Protein AF-A0A1F5UXV9-F1 (afdb_monomer)

Solvent-accessible surface area (backbone atoms only — not comparable to full-atom values): 3980 Å² total; per-residue (Å²): 132,85,76,78,79,85,76,82,72,81,60,69,71,64,55,60,67,67,58,60,50,76,47,75,34,81,73,70,49,72,37,40,46,96,46,92,93,46,70,59,68,44,78,45,80,53,98,89,50,76,47,45,29,45,54,88,72,72,115

pLDDT: mean 84.69, std 13.74, range [40.31, 95.31]

Mean predicted aligned error: 6.93 Å

Secondary structure (DSSP, 8-state):
----GGGS---HHHHHHHS-EEEE-TTS-EEEET-TTPPPEEEEE-SS-EEEEEGGGT-

Radius of gyration: 15.03 Å; Cα contacts (8 Å, |Δi|>4): 61; chains: 1; bounding box: 43×23×38 Å

Foldseek 3Di:
DPDPPPPPDDDVVVVLVVQAAWDQFPVRDIAGPPDPPGFDWDWDDDPPDIGIDGPVVVD

Sequence (59 aa):
MKKNRKTAYKKVEELKKILTGKYLLDCGHKVTFKHNFSNNVVIINYKNEVKIICMDCYD

Structure (mmCIF, N/CA/C/O backbone):
data_AF-A0A1F5UXV9-F1
#
_entry.id   AF-A0A1F5UXV9-F1
#
loop_
_atom_site.group_PDB
_atom_site.id
_atom_site.type_symbol
_atom_site.label_atom_id
_atom_site.label_alt_id
_atom_site.label_comp_id
_atom_site.label_asym_id
_atom_site.label_entity_id
_atom_site.label_seq_id
_atom_site.pdbx_PDB_ins_code
_atom_site.Cartn_x
_atom_site.Cartn_y
_atom_site.Cartn_z
_atom_site.occupancy
_atom_site.B_iso_or_equiv
_atom_site.auth_seq_id
_atom_site.auth_comp_id
_atom_site.auth_asym_id
_atom_site.auth_atom_id
_atom_site.pdbx_PDB_model_num
ATOM 1 N N . MET A 1 1 ? -28.383 8.408 22.740 1.00 40.31 1 MET A N 1
ATOM 2 C CA . MET A 1 1 ? -27.098 7.680 22.895 1.00 40.31 1 MET A CA 1
ATOM 3 C C . MET A 1 1 ? -26.147 8.033 21.754 1.00 40.31 1 MET A C 1
ATOM 5 O O . MET A 1 1 ? -26.368 7.598 20.630 1.00 40.31 1 MET A O 1
ATOM 9 N N . LYS A 1 2 ? -25.093 8.825 22.007 1.00 48.88 2 LYS A N 1
ATOM 10 C CA . LYS A 1 2 ? -23.998 9.009 21.037 1.00 48.88 2 LYS A CA 1
ATOM 11 C C . LYS A 1 2 ? -23.172 7.717 21.018 1.00 48.88 2 LYS A C 1
ATOM 13 O O . LYS A 1 2 ? -22.378 7.489 21.923 1.00 48.88 2 LYS A O 1
ATOM 18 N N . LYS A 1 3 ? -23.402 6.844 20.026 1.00 53.59 3 LYS A N 1
ATOM 19 C CA . LYS A 1 3 ? -22.562 5.658 19.782 1.00 53.59 3 LYS A CA 1
ATOM 20 C C . LYS A 1 3 ? -21.108 6.120 19.665 1.00 53.59 3 LYS A C 1
ATOM 22 O O . LYS A 1 3 ? -20.782 6.953 18.823 1.00 53.59 3 LYS A O 1
ATOM 27 N N . ASN A 1 4 ? -20.268 5.615 20.557 1.00 54.66 4 ASN A N 1
ATOM 28 C CA . ASN A 1 4 ? -18.864 5.967 20.705 1.00 54.66 4 ASN A CA 1
ATOM 29 C C . ASN A 1 4 ? -18.096 5.517 19.439 1.00 54.66 4 ASN A C 1
ATOM 31 O O . ASN A 1 4 ? -17.685 4.368 19.336 1.00 54.66 4 ASN A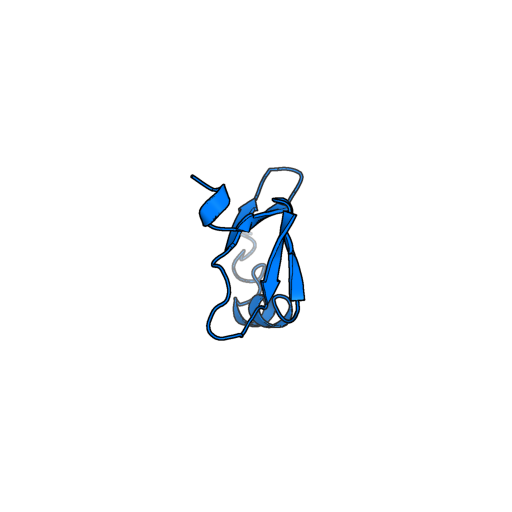 O 1
ATOM 35 N N . ARG A 1 5 ? -17.947 6.394 18.433 1.00 55.25 5 ARG A N 1
ATOM 36 C CA . ARG A 1 5 ? -17.34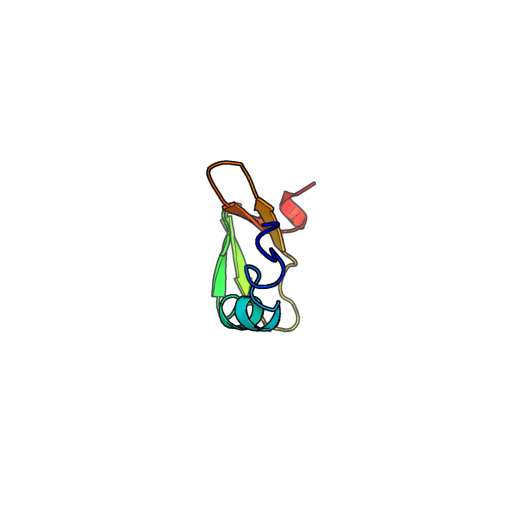4 6.097 17.106 1.00 55.25 5 ARG A CA 1
ATOM 37 C C . ARG A 1 5 ? -15.817 5.887 17.130 1.00 55.25 5 ARG A C 1
ATOM 39 O O . ARG A 1 5 ? -15.164 6.014 16.101 1.00 55.25 5 ARG A O 1
ATOM 46 N N . LYS A 1 6 ? -15.218 5.602 18.288 1.00 53.91 6 LYS A N 1
ATOM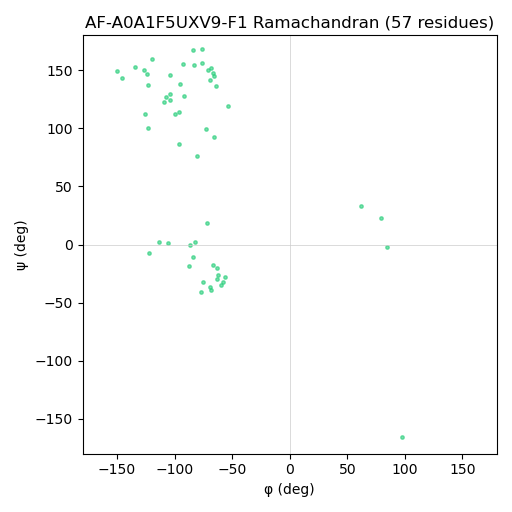 47 C CA . LYS A 1 6 ? -13.754 5.539 18.448 1.00 53.91 6 LYS A CA 1
ATOM 48 C C . LYS A 1 6 ? -13.134 4.170 18.122 1.00 53.91 6 LYS A C 1
ATOM 50 O O . LYS A 1 6 ? -11.919 4.049 18.189 1.00 53.91 6 LYS A O 1
ATOM 55 N N . THR A 1 7 ? -13.921 3.159 17.744 1.00 59.81 7 THR A N 1
ATOM 56 C CA . THR A 1 7 ? -13.435 1.772 17.562 1.00 59.81 7 THR A CA 1
ATOM 57 C C . THR A 1 7 ? -13.462 1.246 16.122 1.00 59.81 7 THR A C 1
ATOM 59 O O . THR A 1 7 ? -13.109 0.094 15.899 1.00 59.81 7 THR A O 1
ATOM 62 N N . ALA A 1 8 ? -13.857 2.051 15.129 1.00 76.62 8 ALA A N 1
ATOM 63 C CA . ALA A 1 8 ? -14.034 1.565 13.753 1.00 76.62 8 ALA A CA 1
ATOM 64 C 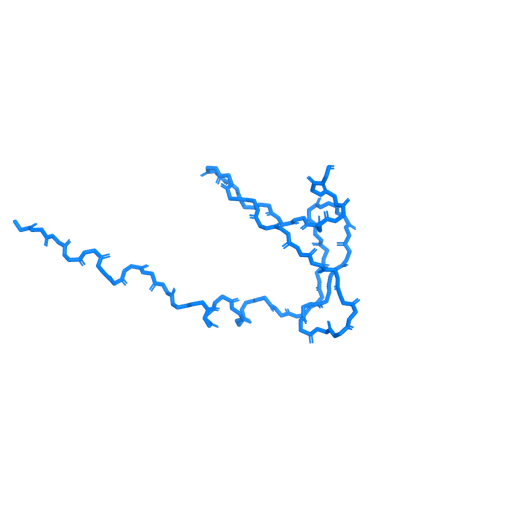C . ALA A 1 8 ? -12.741 1.517 12.912 1.00 76.62 8 ALA A C 1
ATOM 66 O O . ALA A 1 8 ? -12.743 0.953 11.820 1.00 76.62 8 ALA A O 1
ATOM 67 N N . TYR A 1 9 ? -11.643 2.105 13.394 1.00 82.75 9 TYR A N 1
ATOM 68 C CA . TYR A 1 9 ? -10.403 2.225 12.629 1.00 82.75 9 TYR A CA 1
ATOM 69 C C . TYR A 1 9 ? -9.359 1.226 13.120 1.00 82.75 9 TYR A C 1
ATOM 71 O O . TYR A 1 9 ? -8.996 1.206 14.298 1.00 82.75 9 TYR A O 1
ATOM 79 N N . LYS A 1 10 ? -8.848 0.407 12.197 1.00 90.31 10 LYS A N 1
ATOM 80 C CA . LYS A 1 10 ? -7.662 -0.417 12.446 1.00 90.31 10 LYS A CA 1
ATOM 81 C C . LYS A 1 10 ? -6.420 0.477 12.522 1.00 90.31 10 LYS A C 1
ATOM 83 O O . LYS A 1 10 ? -6.358 1.527 11.886 1.00 90.31 10 LYS A O 1
ATOM 88 N N . LYS A 1 11 ? -5.420 0.054 13.298 1.00 92.19 11 LYS A N 1
ATOM 89 C CA . LYS A 1 11 ? -4.121 0.741 13.369 1.00 92.19 11 LYS A CA 1
ATOM 90 C C . LYS A 1 11 ? -3.368 0.598 12.043 1.00 92.19 11 LYS A C 1
ATOM 92 O O . LYS A 1 11 ? -3.496 -0.422 11.372 1.00 92.19 11 LYS A O 1
ATOM 97 N N . VAL A 1 12 ? -2.515 1.574 11.722 1.00 90.06 12 VAL A N 1
ATOM 98 C CA . VAL A 1 12 ? -1.686 1.574 10.498 1.00 90.06 12 VAL A CA 1
ATOM 99 C C . VAL A 1 12 ? -0.797 0.330 10.365 1.00 90.06 12 VAL A C 1
ATOM 101 O O . VAL A 1 12 ? -0.523 -0.123 9.258 1.00 90.06 12 VAL A O 1
ATOM 104 N N . GLU A 1 13 ? -0.405 -0.278 11.485 1.00 92.06 13 GLU A N 1
ATOM 105 C CA . GLU A 1 13 ? 0.377 -1.519 11.510 1.00 92.06 13 GLU A CA 1
ATOM 106 C C . GLU A 1 13 ? -0.322 -2.676 10.781 1.00 92.06 13 GLU A C 1
ATOM 108 O O . GLU A 1 13 ? 0.342 -3.494 10.149 1.00 92.06 13 GLU A O 1
ATOM 113 N N . GLU A 1 14 ? -1.657 -2.715 10.795 1.00 92.06 14 GLU A N 1
ATOM 114 C CA . GLU A 1 14 ? -2.426 -3.715 10.048 1.00 92.06 14 GLU A CA 1
ATOM 115 C C . GLU A 1 14 ? -2.324 -3.484 8.536 1.00 92.06 14 GLU A C 1
ATOM 117 O O . GLU A 1 14 ? -2.198 -4.438 7.774 1.00 92.06 14 GLU A O 1
ATOM 122 N N . LEU A 1 15 ? -2.291 -2.225 8.091 1.00 89.50 15 LEU A N 1
ATOM 123 C CA . LEU A 1 15 ? -2.112 -1.887 6.677 1.00 89.50 15 LEU A CA 1
ATOM 124 C C . LEU A 1 15 ? -0.697 -2.238 6.185 1.00 89.50 15 LEU A C 1
ATOM 126 O O . LEU A 1 15 ? -0.535 -2.791 5.099 1.00 89.50 15 LEU A O 1
ATOM 130 N N . LYS A 1 16 ? 0.334 -2.013 7.011 1.00 90.06 16 LYS A N 1
ATOM 131 C CA . LYS A 1 16 ? 1.736 -2.372 6.703 1.00 90.06 16 LYS A CA 1
ATOM 132 C C . LYS A 1 16 ? 1.974 -3.879 6.544 1.00 90.06 16 LYS A C 1
ATOM 134 O O . LYS A 1 16 ? 2.995 -4.284 5.977 1.00 90.06 16 LYS A O 1
ATOM 139 N N . LYS A 1 17 ? 1.086 -4.723 7.079 1.00 90.31 17 LYS A N 1
ATOM 140 C CA . LYS A 1 17 ? 1.131 -6.179 6.864 1.00 90.31 17 LYS A CA 1
ATOM 141 C C . LYS A 1 17 ? 0.639 -6.562 5.470 1.00 90.31 17 LYS A C 1
ATOM 143 O O . LYS A 1 17 ? 1.158 -7.514 4.903 1.00 90.31 17 LYS A O 1
ATOM 148 N N . ILE A 1 18 ? -0.313 -5.805 4.924 1.00 89.50 18 ILE A N 1
ATOM 149 C CA . ILE A 1 18 ? -0.892 -6.028 3.593 1.00 89.50 18 ILE A CA 1
ATOM 150 C C . ILE A 1 18 ? 0.073 -5.535 2.503 1.00 89.50 18 ILE A C 1
ATOM 152 O O . ILE A 1 18 ? 0.276 -6.205 1.496 1.00 89.50 18 ILE A O 1
ATOM 156 N N . LEU A 1 19 ? 0.720 -4.386 2.724 1.00 87.44 19 LEU A N 1
ATOM 157 C CA . LEU A 1 19 ? 1.654 -3.771 1.774 1.00 87.44 19 LEU A CA 1
ATOM 158 C C . LEU A 1 19 ? 3.050 -4.420 1.849 1.00 87.44 19 LEU A C 1
ATOM 160 O O . LEU A 1 19 ? 3.986 -3.877 2.440 1.00 87.44 19 LEU A O 1
ATOM 164 N N . THR A 1 20 ? 3.185 -5.618 1.278 1.00 89.19 20 THR A N 1
ATOM 165 C CA . THR A 1 20 ? 4.438 -6.392 1.250 1.00 89.19 20 THR A CA 1
ATOM 166 C C . THR A 1 20 ? 4.574 -7.194 -0.042 1.00 89.19 20 THR A C 1
ATOM 168 O O . THR A 1 20 ? 3.582 -7.731 -0.525 1.00 89.19 20 THR A O 1
ATOM 171 N N . GLY A 1 21 ? 5.788 -7.329 -0.585 1.00 90.44 21 GLY A N 1
ATOM 172 C CA . GLY A 1 21 ? 6.044 -8.088 -1.817 1.00 90.44 21 GLY A CA 1
ATOM 173 C C . GLY A 1 21 ? 6.120 -7.223 -3.080 1.00 90.44 21 GLY A C 1
ATOM 174 O O . GLY A 1 21 ? 6.285 -6.005 -2.999 1.00 90.44 21 GLY A O 1
ATOM 175 N N . LYS A 1 22 ? 6.051 -7.874 -4.248 1.00 92.69 22 LYS A N 1
ATOM 176 C CA . LYS A 1 22 ? 6.186 -7.251 -5.574 1.00 92.69 22 LYS A CA 1
ATOM 177 C C . LYS A 1 22 ? 4.821 -7.120 -6.245 1.00 92.69 22 LYS A C 1
ATOM 179 O O . LYS A 1 22 ? 4.121 -8.121 -6.355 1.00 92.69 22 LYS A O 1
ATOM 184 N N . TYR A 1 23 ? 4.486 -5.929 -6.735 1.00 92.06 23 TYR A N 1
ATOM 185 C CA . TYR A 1 23 ? 3.212 -5.661 -7.411 1.00 92.06 23 TYR A CA 1
ATOM 186 C C . TYR A 1 23 ? 3.411 -4.861 -8.692 1.00 92.06 23 TYR A C 1
ATOM 188 O O . TYR A 1 23 ? 4.367 -4.091 -8.816 1.00 92.06 23 TYR A O 1
ATOM 196 N N . LEU A 1 24 ? 2.475 -5.042 -9.620 1.00 93.88 24 LEU A N 1
ATOM 197 C CA . LEU A 1 24 ? 2.231 -4.127 -10.726 1.00 93.88 24 LEU A CA 1
ATOM 198 C C . LEU A 1 24 ? 1.155 -3.129 -10.278 1.00 93.88 24 LEU A C 1
ATOM 200 O O . LEU A 1 24 ? 0.122 -3.545 -9.759 1.00 93.88 24 LEU A O 1
ATOM 204 N N . LEU A 1 25 ? 1.428 -1.839 -10.429 1.00 94.06 25 LEU A N 1
ATOM 205 C CA . LEU A 1 25 ? 0.530 -0.745 -10.058 1.00 94.06 25 LEU A CA 1
ATOM 206 C C . LEU A 1 25 ? -0.484 -0.449 -11.168 1.00 94.06 25 LEU A C 1
ATOM 208 O O . LEU A 1 25 ? -0.279 -0.850 -12.314 1.00 94.06 25 LEU A O 1
ATOM 212 N N . ASP A 1 26 ? -1.520 0.335 -10.857 1.00 95.31 26 ASP A N 1
ATOM 213 C CA . ASP A 1 26 ? -2.538 0.748 -11.838 1.00 95.31 26 ASP A CA 1
ATOM 214 C C . ASP A 1 26 ? -1.949 1.587 -12.984 1.00 95.31 26 ASP A C 1
ATOM 216 O O . ASP A 1 26 ?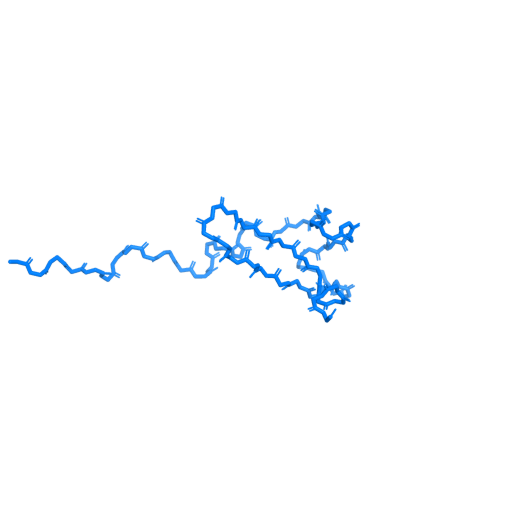 -2.460 1.572 -14.100 1.00 95.31 26 ASP A O 1
ATOM 220 N N . CYS A 1 27 ? -0.837 2.288 -12.738 1.00 94.25 27 CYS A N 1
ATOM 221 C CA . CYS A 1 27 ? -0.097 3.033 -13.761 1.00 94.25 27 CYS A CA 1
ATOM 222 C C . CYS A 1 27 ? 0.860 2.158 -14.599 1.00 94.25 27 CYS A C 1
ATOM 224 O O . CYS A 1 27 ? 1.600 2.683 -15.423 1.00 94.25 27 CYS A O 1
ATOM 226 N N . GLY A 1 28 ? 0.904 0.839 -14.370 1.00 93.81 28 GLY A N 1
ATOM 227 C CA . GLY A 1 28 ? 1.754 -0.106 -15.107 1.00 93.81 28 GLY A CA 1
ATOM 228 C C . GLY A 1 28 ? 3.197 -0.238 -14.600 1.00 93.81 28 GLY A C 1
ATOM 229 O O . GLY A 1 28 ? 3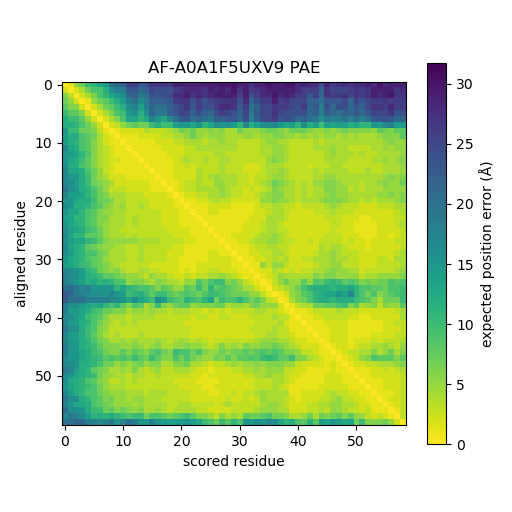.951 -1.073 -15.101 1.00 93.81 28 GLY A O 1
ATOM 230 N N . HIS A 1 29 ? 3.601 0.524 -13.580 1.00 92.81 29 HIS A N 1
ATOM 231 C CA . HIS A 1 29 ? 4.929 0.406 -12.970 1.00 92.81 29 HIS A CA 1
ATOM 232 C C . HIS A 1 29 ? 5.002 -0.707 -11.923 1.00 92.81 29 HIS A C 1
ATOM 234 O O . HIS A 1 29 ? 4.008 -1.080 -11.304 1.00 92.81 29 HIS A O 1
ATOM 240 N N . LYS A 1 30 ? 6.207 -1.241 -11.705 1.00 92.19 30 LYS A N 1
ATOM 241 C CA . LYS A 1 30 ? 6.460 -2.271 -10.692 1.00 92.19 30 LYS A CA 1
ATOM 242 C C . LYS A 1 30 ? 6.963 -1.634 -9.402 1.00 92.19 30 LYS A C 1
ATOM 244 O O . LYS A 1 30 ? 7.838 -0.774 -9.437 1.00 92.19 30 LYS A O 1
ATOM 249 N N . VAL A 1 31 ? 6.464 -2.115 -8.268 1.00 90.88 31 VAL A N 1
ATOM 250 C CA . VAL A 1 31 ? 6.957 -1.754 -6.932 1.00 90.88 31 VAL A CA 1
ATOM 251 C C . VAL A 1 31 ? 7.309 -3.011 -6.147 1.00 90.88 31 VAL A C 1
ATOM 253 O O . VAL A 1 31 ? 6.721 -4.074 -6.340 1.00 90.88 31 VAL A O 1
ATOM 256 N N . THR A 1 32 ? 8.285 -2.892 -5.255 1.00 92.56 32 THR A N 1
ATOM 257 C CA . THR A 1 32 ? 8.652 -3.906 -4.266 1.00 92.56 32 THR A CA 1
ATOM 258 C C . THR A 1 32 ? 8.568 -3.272 -2.883 1.00 92.56 32 THR A C 1
ATOM 260 O O . THR A 1 32 ? 9.468 -2.551 -2.458 1.00 92.56 32 THR A O 1
ATOM 263 N N . PHE A 1 33 ? 7.482 -3.531 -2.161 1.00 89.31 33 PHE A N 1
ATOM 264 C CA . PHE A 1 33 ? 7.313 -2.989 -0.815 1.00 89.31 33 PHE A CA 1
ATOM 265 C C . PHE A 1 33 ? 8.346 -3.579 0.155 1.00 89.31 33 PHE A C 1
ATOM 267 O O . PHE A 1 33 ? 8.682 -4.761 0.070 1.00 89.31 33 PHE A O 1
ATOM 274 N N . LYS A 1 34 ? 8.802 -2.752 1.109 1.00 85.56 34 LYS A N 1
ATOM 275 C CA . LYS A 1 34 ? 9.842 -3.073 2.113 1.00 85.56 34 LYS A CA 1
ATOM 276 C C . LYS A 1 34 ? 11.216 -3.407 1.512 1.00 85.56 34 LYS A C 1
ATOM 278 O O . LYS A 1 34 ? 11.957 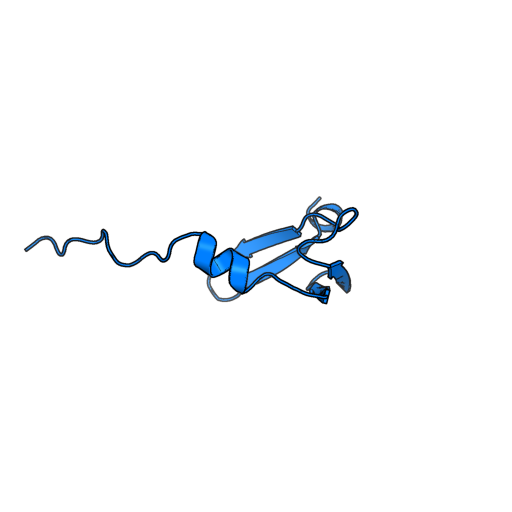-4.210 2.072 1.00 85.56 34 LYS A O 1
ATOM 283 N N . HIS A 1 35 ? 11.560 -2.783 0.388 1.00 83.38 35 HIS A N 1
ATOM 284 C CA . HIS A 1 35 ? 12.874 -2.906 -0.236 1.00 83.38 35 HIS A CA 1
ATOM 285 C C . HIS A 1 35 ? 13.525 -1.529 -0.394 1.00 83.38 35 HIS A C 1
ATOM 287 O O . HIS A 1 35 ? 12.857 -0.574 -0.794 1.00 83.38 35 HIS A O 1
ATOM 293 N N . ASN A 1 36 ? 14.823 -1.428 -0.092 1.00 69.12 36 ASN A N 1
ATOM 294 C CA . ASN A 1 36 ? 15.597 -0.230 -0.415 1.00 69.12 36 ASN A CA 1
ATOM 295 C C . ASN A 1 36 ? 15.642 -0.095 -1.946 1.00 69.12 36 ASN A C 1
ATOM 297 O O . ASN A 1 36 ? 15.834 -1.098 -2.624 1.00 69.12 36 ASN A O 1
ATOM 301 N N . PHE A 1 37 ? 15.446 1.115 -2.479 1.00 65.44 37 PHE A N 1
ATOM 302 C CA . PHE A 1 37 ? 15.346 1.426 -3.923 1.00 65.44 37 PHE A CA 1
ATOM 303 C C . PHE A 1 37 ? 14.005 1.124 -4.611 1.00 65.44 37 PHE A C 1
ATOM 305 O O . PHE A 1 37 ? 13.965 0.965 -5.829 1.00 65.44 37 PHE A O 1
ATOM 312 N N . SER A 1 38 ? 12.893 1.054 -3.871 1.00 74.06 38 SER A N 1
ATOM 313 C CA . SER A 1 38 ? 11.567 1.007 -4.499 1.00 74.06 38 SER A CA 1
ATOM 314 C C . SER A 1 38 ? 10.927 2.382 -4.672 1.00 74.06 38 SER A C 1
ATOM 316 O O . SER A 1 38 ? 11.226 3.311 -3.925 1.00 74.06 38 SER A O 1
ATOM 318 N N . ASN A 1 39 ? 10.021 2.485 -5.645 1.00 81.00 39 ASN A N 1
ATOM 319 C CA . ASN A 1 39 ? 9.269 3.705 -5.917 1.00 81.00 39 ASN A CA 1
ATOM 320 C C . ASN A 1 39 ? 8.270 3.991 -4.793 1.00 81.00 39 ASN A C 1
ATOM 322 O O . ASN A 1 39 ? 7.611 3.080 -4.281 1.00 81.00 39 ASN A O 1
ATOM 326 N N . ASN A 1 40 ? 8.116 5.270 -4.452 1.00 88.56 40 ASN A N 1
ATOM 327 C CA . ASN A 1 40 ? 7.004 5.710 -3.621 1.00 88.56 40 ASN A CA 1
ATOM 328 C C . ASN A 1 40 ? 5.692 5.537 -4.393 1.00 88.56 40 ASN A C 1
ATOM 330 O O . ASN A 1 40 ? 5.650 5.672 -5.619 1.00 88.56 40 ASN A O 1
ATOM 334 N N . VAL A 1 41 ? 4.616 5.245 -3.667 1.00 91.69 41 VAL A N 1
ATOM 335 C CA . VAL A 1 41 ? 3.285 5.064 -4.249 1.00 91.69 41 VAL A CA 1
ATOM 336 C C . VAL A 1 41 ? 2.283 6.007 -3.607 1.00 91.69 41 VAL A C 1
ATOM 338 O O . VAL A 1 41 ? 2.363 6.300 -2.414 1.00 91.69 41 VAL A O 1
ATOM 341 N N . VAL A 1 42 ? 1.321 6.450 -4.405 1.00 93.00 42 VAL A N 1
ATOM 342 C CA . VAL A 1 42 ? 0.174 7.246 -3.985 1.00 93.00 42 VAL A CA 1
ATOM 343 C C . VAL A 1 42 ? -1.060 6.356 -4.043 1.00 93.00 42 VAL A C 1
ATOM 345 O O . VAL A 1 42 ? -1.343 5.732 -5.066 1.00 93.00 42 VAL A O 1
ATOM 348 N N . ILE A 1 43 ? -1.797 6.294 -2.933 1.00 93.19 43 ILE A N 1
ATOM 349 C CA . ILE A 1 43 ? -3.094 5.619 -2.867 1.00 93.19 43 ILE A CA 1
ATOM 350 C C . ILE A 1 43 ? -4.175 6.679 -3.071 1.00 93.19 43 ILE A C 1
ATOM 352 O O . ILE A 1 43 ? -4.346 7.565 -2.233 1.00 93.19 43 ILE A O 1
ATOM 356 N N . ILE A 1 44 ? -4.910 6.580 -4.173 1.00 93.94 44 ILE A N 1
ATOM 357 C CA . ILE A 1 44 ? -6.000 7.483 -4.526 1.00 93.94 44 ILE A CA 1
ATOM 358 C C . ILE A 1 44 ? -7.318 6.809 -4.153 1.00 93.94 44 ILE A C 1
ATOM 360 O O . ILE A 1 44 ? -7.711 5.796 -4.731 1.00 93.94 44 ILE A O 1
ATOM 364 N N . ASN A 1 45 ? -8.001 7.373 -3.160 1.00 93.50 45 ASN A N 1
ATOM 365 C CA . ASN A 1 45 ? -9.244 6.827 -2.631 1.00 93.50 45 ASN A CA 1
ATOM 366 C C . ASN A 1 45 ? -10.457 7.513 -3.278 1.00 93.50 45 ASN A C 1
ATOM 368 O O . ASN A 1 45 ? -10.990 8.485 -2.733 1.00 93.50 45 ASN A O 1
ATOM 372 N N . TYR A 1 46 ? -10.893 7.009 -4.434 1.00 91.75 46 TYR A N 1
ATOM 373 C CA . TYR A 1 46 ? -12.140 7.442 -5.061 1.00 91.75 46 TYR A CA 1
ATOM 374 C C . TYR A 1 46 ? -13.356 6.834 -4.349 1.00 91.75 46 TYR A C 1
ATOM 376 O O . TYR A 1 46 ? -13.250 5.927 -3.526 1.00 91.75 46 TYR A O 1
ATOM 384 N N . LYS A 1 47 ? -14.554 7.336 -4.670 1.00 92.38 47 LYS A N 1
ATOM 385 C CA . LYS A 1 47 ? -15.806 6.912 -4.022 1.00 92.38 47 LYS A CA 1
ATOM 386 C C . LYS A 1 47 ? -16.098 5.410 -4.174 1.00 92.38 47 LYS A C 1
ATOM 388 O O . LYS A 1 47 ? -16.665 4.824 -3.258 1.00 92.38 47 LYS A O 1
ATOM 393 N N . ASN A 1 48 ? -15.728 4.817 -5.312 1.00 93.19 48 ASN A N 1
ATOM 394 C CA . ASN A 1 48 ? -16.080 3.438 -5.677 1.00 93.19 48 ASN A CA 1
ATOM 395 C C . ASN A 1 48 ? -14.862 2.540 -5.947 1.00 93.19 48 ASN A C 1
ATOM 397 O O . ASN 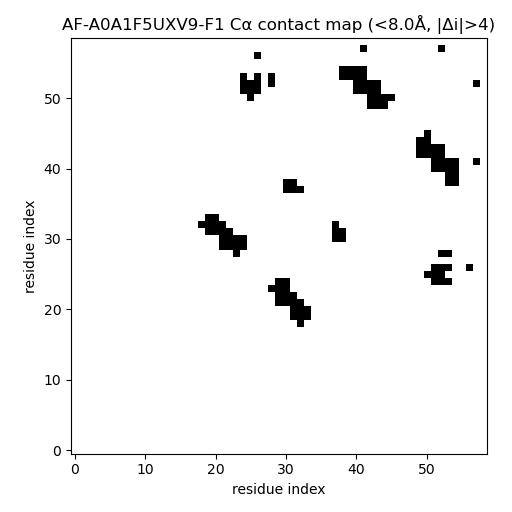A 1 48 ? -15.029 1.343 -6.157 1.00 93.19 48 ASN A O 1
ATOM 401 N N . GLU A 1 49 ? -13.656 3.103 -5.973 1.00 94.12 49 GLU A N 1
ATOM 402 C CA . GLU A 1 49 ? -12.435 2.375 -6.304 1.00 94.12 49 GLU A CA 1
ATOM 403 C C . GLU A 1 49 ? -11.237 2.981 -5.574 1.00 94.12 49 GLU A C 1
ATOM 405 O O . GLU A 1 49 ? -11.183 4.184 -5.309 1.00 94.12 49 GLU A O 1
ATOM 410 N N . VAL A 1 50 ? -10.266 2.132 -5.258 1.00 93.38 50 VAL A N 1
ATOM 411 C CA . VAL A 1 50 ? -8.964 2.559 -4.755 1.00 93.38 50 VAL A CA 1
ATOM 412 C C . VAL A 1 50 ? -7.965 2.293 -5.863 1.00 93.38 50 VAL A C 1
ATOM 414 O O . VAL A 1 50 ? -7.837 1.150 -6.291 1.00 93.38 50 VAL A O 1
ATOM 417 N N . LYS A 1 51 ? -7.263 3.338 -6.299 1.00 94.50 51 LYS A N 1
ATOM 418 C CA . LYS A 1 51 ? -6.135 3.208 -7.222 1.00 94.50 51 LYS A CA 1
ATOM 419 C C . LYS A 1 51 ? -4.831 3.368 -6.470 1.00 94.50 51 LYS A C 1
ATOM 421 O O . LYS A 1 51 ? -4.742 4.164 -5.536 1.00 94.50 51 LYS A O 1
ATOM 426 N N . ILE A 1 52 ? -3.812 2.642 -6.893 1.00 94.12 52 ILE A N 1
ATOM 427 C CA . ILE A 1 52 ? -2.454 2.766 -6.385 1.00 94.12 52 ILE A CA 1
ATOM 428 C C . ILE A 1 52 ? -1.537 3.005 -7.578 1.00 94.12 52 ILE A C 1
ATOM 430 O O . ILE A 1 52 ? -1.337 2.124 -8.412 1.00 94.12 52 ILE A O 1
ATOM 434 N N . ILE A 1 53 ? -0.963 4.203 -7.644 1.00 94.81 53 ILE A N 1
ATOM 435 C CA . ILE A 1 53 ? -0.029 4.602 -8.703 1.00 94.81 53 ILE A CA 1
ATOM 436 C C . ILE A 1 53 ? 1.332 4.960 -8.108 1.00 94.81 53 ILE A C 1
ATOM 438 O O . ILE A 1 53 ? 1.433 5.220 -6.909 1.00 94.81 53 ILE A O 1
ATOM 442 N N . CYS A 1 54 ? 2.400 4.943 -8.908 1.00 93.00 54 CYS A N 1
ATOM 443 C CA . CYS A 1 54 ? 3.693 5.438 -8.437 1.00 93.00 54 CYS A CA 1
ATOM 444 C C . CYS A 1 54 ? 3.705 6.966 -8.414 1.00 93.00 54 CYS A C 1
ATOM 446 O O . CYS A 1 54 ? 2.948 7.620 -9.131 1.00 93.00 54 CYS A O 1
ATOM 448 N N . MET A 1 55 ? 4.582 7.526 -7.587 1.00 91.12 55 MET A N 1
ATOM 449 C CA . MET A 1 55 ? 4.700 8.972 -7.437 1.00 91.12 55 MET A CA 1
ATOM 450 C C . MET A 1 55 ? 5.142 9.666 -8.734 1.00 91.12 55 MET A C 1
ATOM 452 O O . MET A 1 55 ? 4.685 10.768 -8.996 1.00 91.12 55 MET A O 1
ATOM 456 N N . ASP A 1 56 ? 5.919 8.990 -9.586 1.00 89.00 56 ASP A N 1
ATOM 457 C CA . ASP A 1 56 ? 6.326 9.502 -10.905 1.00 89.00 56 ASP A CA 1
ATOM 458 C C . ASP A 1 56 ? 5.165 9.644 -11.907 1.00 89.00 56 ASP A C 1
ATOM 460 O O . ASP A 1 56 ? 5.313 10.315 -12.920 1.00 89.00 56 ASP A O 1
ATOM 464 N N . CYS A 1 57 ? 4.022 8.992 -11.660 1.00 89.44 57 CYS A N 1
ATOM 465 C CA . CYS A 1 57 ? 2.822 9.084 -12.503 1.00 89.44 57 CYS A CA 1
ATOM 466 C C . CYS A 1 57 ? 1.703 9.922 -11.871 1.00 89.44 57 CYS A C 1
ATOM 468 O O . CYS A 1 57 ? 0.603 9.960 -12.419 1.00 89.44 57 CYS A O 1
ATOM 470 N N . TYR A 1 58 ? 1.930 10.486 -10.683 1.00 86.06 58 TYR A N 1
ATOM 471 C CA . TYR A 1 58 ? 0.943 11.327 -10.004 1.00 86.06 58 TYR A CA 1
ATOM 472 C C . TYR A 1 58 ? 1.040 12.804 -10.423 1.00 86.06 58 TYR A C 1
ATOM 474 O O . TYR A 1 58 ? 0.076 13.534 -10.201 1.00 86.06 58 TYR A O 1
ATOM 482 N N . ASP A 1 59 ? 2.174 13.216 -11.004 1.00 64.69 59 ASP A N 1
ATOM 483 C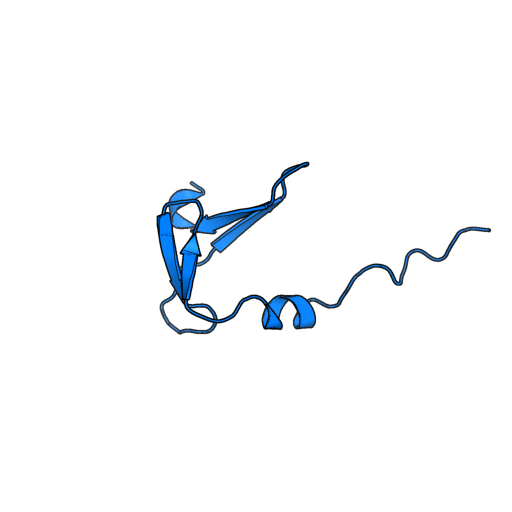 CA . ASP A 1 59 ? 2.411 14.561 -11.558 1.00 64.69 59 ASP A CA 1
ATOM 484 C C . ASP A 1 59 ? 1.649 14.799 -12.875 1.00 64.69 59 ASP A C 1
ATOM 486 O O . ASP A 1 59 ? 1.638 13.880 -13.732 1.00 64.69 59 ASP A O 1
#